Protein AF-A0A7X1TYI5-F1 (afdb_monomer_lite)

Sequence (162 aa):
MIRPAASQAPIATVYALSESQRRVAIVDSRTYGDIVTRNAERVEPLADTGVLAAQLDSNQRAQVMKLIEVYTRTFQEGLAKARLARVRDGGIEKIRFAWAGSTERGQPHYCRIQGPLFLIEYDASQDGGNHIHTVWRDFAGDFGRDLLRAHYQAAAGTSHRH

Secondary structure (DSSP, 8-state):
---HHHHSHHHHHHHHS-HHHHHHHEEESS--SS-TTTT-SS-PPPP--SEEGGGS-HHHHHHHHHHHHHHHTTS-HHHHHHHHHHHHHT-GGG-EEEEEE--STTS-EEEEEEETTEEEEEEEEEGGGTEEEEEEEETT--TTHHHHHHHHHHHHT-----

Radius of gyration: 17.64 Å; chains: 1; bounding box: 58×26×52 Å

Foldseek 3Di:
DQDPVLLCLLLVLLVVDDPVQNVQQEPAQADPLAWPCPPPPADDDDPPGAGFLLNDDPVSLVSLLVNLLSVLVVDDPVSSVVVNVQCVVLPSRQKGKHKYHDSDPLAWIKIWIDGNFKIKIWGQRPPSSPDIDIDIQGNVDGPDCPVVVVVVVVVVVPPDDD

Structure (mmCIF, N/CA/C/O backbone):
data_AF-A0A7X1TYI5-F1
#
_entry.id   AF-A0A7X1TYI5-F1
#
loop_
_atom_site.group_PDB
_atom_site.id
_atom_site.type_symbol
_atom_site.label_atom_id
_atom_site.label_alt_id
_atom_site.label_comp_id
_atom_site.label_asym_id
_atom_site.label_entity_id
_atom_site.label_seq_id
_atom_site.pdbx_PDB_ins_code
_atom_site.Cartn_x
_atom_site.Cartn_y
_atom_site.Cartn_z
_atom_site.occupancy
_atom_site.B_iso_or_equiv
_atom_site.auth_seq_id
_atom_site.auth_comp_id
_atom_site.auth_asym_id
_atom_site.auth_atom_id
_atom_site.pdbx_PDB_model_num
ATOM 1 N N . MET A 1 1 ? 17.089 9.529 6.017 1.00 38.44 1 MET A N 1
ATOM 2 C CA . MET A 1 1 ? 16.159 9.892 7.109 1.00 38.44 1 MET A CA 1
ATOM 3 C C . MET A 1 1 ? 14.772 10.090 6.507 1.00 38.44 1 MET A C 1
ATOM 5 O O . MET A 1 1 ? 14.591 11.019 5.726 1.00 38.44 1 MET A O 1
ATOM 9 N N . ILE A 1 2 ? 13.829 9.179 6.761 1.00 44.78 2 ILE A N 1
ATOM 10 C CA . ILE A 1 2 ? 12.439 9.326 6.297 1.00 44.78 2 ILE A CA 1
ATOM 11 C C . ILE A 1 2 ? 11.800 10.466 7.106 1.00 44.78 2 ILE A C 1
ATOM 13 O O . ILE A 1 2 ? 11.903 10.494 8.329 1.00 44.78 2 ILE A O 1
ATOM 17 N N . ARG A 1 3 ? 11.208 11.461 6.431 1.00 44.22 3 ARG A N 1
ATOM 18 C CA . ARG A 1 3 ? 10.611 12.639 7.089 1.00 44.22 3 ARG A CA 1
ATOM 19 C C . ARG A 1 3 ? 9.422 12.211 7.979 1.00 44.22 3 ARG A C 1
ATOM 21 O O . ARG A 1 3 ? 8.673 11.335 7.550 1.00 44.22 3 ARG A O 1
ATOM 28 N N . PRO A 1 4 ? 9.148 12.877 9.120 1.00 47.94 4 PRO A N 1
ATOM 29 C CA . PRO A 1 4 ? 8.044 12.530 10.038 1.00 47.94 4 PRO A CA 1
ATOM 30 C C . PRO A 1 4 ? 6.652 12.445 9.386 1.00 47.94 4 PRO A C 1
ATOM 32 O O . PRO A 1 4 ? 5.778 11.723 9.848 1.00 47.94 4 PRO A O 1
ATOM 35 N N . ALA A 1 5 ? 6.434 13.167 8.283 1.00 49.09 5 ALA A N 1
ATOM 36 C CA . ALA A 1 5 ? 5.177 13.121 7.538 1.00 49.09 5 ALA A CA 1
ATOM 37 C C . ALA A 1 5 ? 4.943 11.782 6.809 1.00 49.09 5 ALA A C 1
ATOM 39 O O . ALA A 1 5 ? 3.796 11.411 6.572 1.00 49.09 5 ALA A O 1
ATOM 40 N N . ALA A 1 6 ? 6.007 11.055 6.453 1.00 57.19 6 ALA A N 1
ATOM 41 C CA . ALA A 1 6 ? 5.895 9.781 5.748 1.00 57.19 6 ALA A CA 1
ATOM 42 C C . ALA A 1 6 ? 5.564 8.610 6.689 1.00 57.19 6 ALA A C 1
ATOM 44 O O . ALA A 1 6 ? 4.873 7.691 6.264 1.00 57.19 6 ALA A O 1
ATOM 45 N N . SER A 1 7 ? 5.953 8.673 7.970 1.00 63.59 7 SER A N 1
ATOM 46 C CA . SER A 1 7 ? 5.613 7.630 8.955 1.00 63.59 7 SER A CA 1
ATOM 47 C C . SER A 1 7 ? 4.145 7.660 9.402 1.00 63.59 7 SER A C 1
ATOM 49 O O . SER A 1 7 ? 3.621 6.655 9.866 1.00 63.59 7 SER A O 1
ATOM 51 N N . GLN A 1 8 ? 3.447 8.790 9.234 1.00 70.75 8 GLN A N 1
ATOM 52 C CA . GLN A 1 8 ? 2.027 8.944 9.598 1.00 70.75 8 GLN A CA 1
ATOM 53 C C . GLN A 1 8 ? 1.064 8.764 8.410 1.00 70.75 8 GLN A C 1
ATOM 55 O O . GLN A 1 8 ? -0.154 8.723 8.589 1.00 70.75 8 GLN A O 1
ATOM 60 N N . ALA A 1 9 ? 1.570 8.678 7.179 1.00 81.38 9 ALA A N 1
ATOM 61 C CA . ALA A 1 9 ? 0.723 8.551 5.995 1.00 81.38 9 ALA A CA 1
ATOM 62 C C . ALA A 1 9 ? -0.096 7.234 5.953 1.00 81.38 9 ALA A C 1
ATOM 64 O O . ALA A 1 9 ? -1.273 7.293 5.570 1.00 81.38 9 ALA A O 1
ATOM 65 N N . PRO A 1 10 ? 0.443 6.070 6.383 1.00 85.75 10 PRO A N 1
ATOM 66 C CA . PRO A 1 10 ? -0.318 4.819 6.414 1.00 85.75 10 PRO A CA 1
ATOM 67 C C . PRO A 1 10 ? -1.514 4.887 7.369 1.00 85.75 10 PRO A C 1
ATOM 69 O O . PRO A 1 10 ? -2.645 4.609 6.970 1.00 85.75 10 PRO A O 1
ATOM 72 N N . ILE A 1 11 ? -1.295 5.362 8.601 1.00 89.81 11 ILE A N 1
ATOM 73 C CA . ILE A 1 11 ? -2.350 5.431 9.620 1.00 89.81 11 ILE A CA 1
ATOM 74 C C . ILE A 1 11 ? -3.464 6.415 9.244 1.00 89.81 11 ILE A C 1
ATOM 76 O O . ILE A 1 11 ? -4.644 6.146 9.458 1.00 89.81 11 ILE A O 1
ATOM 80 N N . ALA A 1 12 ? -3.111 7.535 8.603 1.00 91.38 12 ALA A N 1
ATOM 81 C CA . ALA A 1 12 ? -4.091 8.492 8.094 1.00 91.38 12 ALA A CA 1
ATOM 82 C C . ALA A 1 12 ? -5.023 7.867 7.042 1.00 91.38 12 ALA A C 1
ATOM 84 O O . ALA A 1 12 ? -6.193 8.233 6.962 1.00 91.38 12 ALA A O 1
ATOM 85 N N . THR A 1 13 ? -4.523 6.906 6.261 1.00 93.62 13 THR A N 1
ATOM 86 C CA . THR A 1 13 ? -5.329 6.182 5.269 1.00 93.62 13 THR A CA 1
ATOM 87 C C . THR A 1 13 ? -6.339 5.266 5.951 1.00 93.62 13 THR A C 1
ATOM 89 O O . THR A 1 13 ? -7.505 5.289 5.575 1.00 93.62 13 THR A O 1
ATOM 92 N N . VAL A 1 14 ? -5.946 4.557 7.016 1.00 94.69 14 VAL A N 1
ATOM 93 C CA . VAL A 1 14 ? -6.875 3.746 7.825 1.00 94.69 14 VAL A CA 1
ATOM 94 C C . VAL A 1 14 ? -7.989 4.607 8.424 1.00 94.69 14 VAL A C 1
ATOM 96 O O . VAL A 1 14 ? -9.157 4.227 8.370 1.00 94.69 14 VAL A O 1
ATOM 99 N N . TYR A 1 15 ? -7.653 5.783 8.960 1.00 93.94 15 TYR A N 1
ATOM 100 C CA . TYR A 1 15 ? -8.641 6.683 9.560 1.00 93.94 15 TYR A CA 1
ATOM 101 C C . TYR A 1 15 ? -9.601 7.326 8.555 1.00 93.94 15 TYR A C 1
ATOM 103 O O . TYR A 1 15 ? -10.707 7.694 8.942 1.00 93.94 15 TYR A O 1
ATOM 111 N N . ALA A 1 16 ? -9.220 7.433 7.280 1.00 95.06 16 ALA A N 1
ATOM 112 C CA . ALA A 1 16 ? -10.105 7.928 6.225 1.00 95.06 16 ALA A CA 1
ATOM 113 C C . ALA A 1 16 ? -11.183 6.906 5.813 1.00 95.06 16 ALA A C 1
ATOM 115 O O . ALA A 1 16 ? -12.214 7.282 5.253 1.00 95.06 16 ALA A O 1
ATOM 116 N N . LEU A 1 17 ? -10.958 5.616 6.073 1.00 97.00 17 LEU A N 1
ATOM 117 C CA . LEU A 1 17 ? -11.905 4.555 5.741 1.00 97.00 17 LEU A CA 1
ATOM 118 C C . LEU A 1 17 ? -13.111 4.574 6.685 1.00 97.00 17 LEU A C 1
ATOM 120 O O . LEU A 1 17 ? -12.971 4.777 7.893 1.00 97.00 17 LEU A O 1
ATOM 124 N N . SER A 1 18 ? -14.291 4.272 6.146 1.00 97.62 18 SER A N 1
ATOM 125 C CA . SER A 1 18 ? -15.478 3.968 6.951 1.00 97.62 18 SER A CA 1
ATOM 126 C C . SER A 1 18 ? -15.279 2.685 7.762 1.00 97.62 18 SER A C 1
ATOM 128 O O . SER A 1 18 ? -14.384 1.884 7.495 1.00 97.62 18 SER A O 1
ATOM 130 N N . GLU A 1 19 ? -16.139 2.443 8.747 1.00 96.62 19 GLU A N 1
ATOM 131 C CA . GLU A 1 19 ? -16.048 1.246 9.585 1.00 96.62 19 GLU A CA 1
ATOM 132 C C . GLU A 1 19 ? -16.168 -0.063 8.783 1.00 96.62 19 GLU A C 1
ATOM 134 O O . GLU A 1 19 ? -15.412 -1.006 9.021 1.00 96.62 19 GLU A O 1
ATOM 139 N N . SER A 1 20 ? -17.066 -0.118 7.793 1.00 97.31 20 SER A N 1
ATOM 140 C CA . SER A 1 20 ? -17.217 -1.286 6.916 1.00 97.31 20 SER A CA 1
ATOM 141 C C . SER A 1 20 ? -15.979 -1.512 6.049 1.00 97.31 20 SER A C 1
ATOM 143 O O . SER A 1 20 ? -15.519 -2.644 5.935 1.00 97.31 20 SER A O 1
ATOM 145 N N . GLN A 1 21 ? -15.390 -0.450 5.499 1.00 98.06 21 GLN A N 1
ATOM 146 C CA . GLN A 1 21 ? -14.154 -0.545 4.721 1.00 98.06 21 GLN A CA 1
ATOM 147 C C . GLN A 1 21 ? -12.957 -0.926 5.599 1.00 98.06 21 GLN A C 1
ATOM 149 O O . GLN A 1 21 ? -12.143 -1.741 5.174 1.00 98.06 21 GLN A O 1
ATOM 154 N N . ARG A 1 22 ? -12.859 -0.412 6.836 1.00 96.88 22 ARG A N 1
ATOM 155 C CA . ARG A 1 22 ? -11.806 -0.807 7.790 1.00 96.88 22 ARG A CA 1
ATOM 156 C C . ARG A 1 22 ? -11.867 -2.292 8.124 1.00 96.88 22 ARG A C 1
ATOM 158 O O . ARG A 1 22 ? -10.820 -2.923 8.158 1.00 96.88 22 ARG A O 1
ATOM 165 N N . ARG A 1 23 ? -13.066 -2.863 8.300 1.00 96.50 23 ARG A N 1
ATOM 166 C CA . ARG A 1 23 ? -13.238 -4.314 8.511 1.00 96.50 23 ARG A CA 1
ATOM 167 C C . ARG A 1 23 ? -12.690 -5.165 7.363 1.00 96.50 23 ARG A C 1
ATOM 169 O O . ARG A 1 23 ? -12.266 -6.284 7.604 1.00 96.50 23 ARG A O 1
ATOM 176 N N . VAL A 1 24 ? -12.711 -4.648 6.134 1.00 97.38 24 VAL A N 1
ATOM 177 C CA . VAL A 1 24 ? -12.153 -5.335 4.955 1.00 97.38 24 VAL A CA 1
ATOM 178 C C . VAL A 1 24 ? -10.658 -5.043 4.792 1.00 97.38 24 VAL A C 1
ATOM 180 O O . VAL A 1 24 ? -9.898 -5.907 4.362 1.00 97.38 24 VAL A O 1
ATOM 183 N N . ALA A 1 25 ? -10.228 -3.822 5.117 1.00 97.31 25 ALA A N 1
ATOM 184 C CA . ALA A 1 25 ? -8.841 -3.391 5.001 1.00 97.31 25 ALA A CA 1
ATOM 185 C C . ALA A 1 25 ? -7.930 -4.031 6.056 1.00 97.31 25 ALA A C 1
ATOM 187 O O . ALA A 1 25 ? -6.790 -4.356 5.739 1.00 97.31 25 ALA A O 1
ATOM 188 N N . ILE A 1 26 ? -8.407 -4.204 7.291 1.00 97.31 26 ILE A N 1
ATOM 189 C CA . ILE A 1 26 ? -7.650 -4.833 8.378 1.00 97.31 26 ILE A CA 1
ATOM 190 C C . ILE A 1 26 ? -7.745 -6.348 8.208 1.00 97.31 26 ILE A C 1
ATOM 192 O O . ILE A 1 26 ? -8.786 -6.945 8.466 1.00 97.31 26 ILE A O 1
ATOM 196 N N . VAL A 1 27 ? -6.658 -6.956 7.741 1.00 97.12 27 VAL A N 1
ATOM 197 C CA . VAL A 1 27 ? -6.607 -8.382 7.384 1.00 97.12 27 VAL A CA 1
ATOM 198 C C . VAL A 1 27 ? -6.076 -9.259 8.516 1.00 97.12 27 VAL A C 1
ATOM 200 O O . VAL A 1 27 ? -6.344 -10.455 8.527 1.00 97.12 27 VAL A O 1
ATOM 203 N N . ASP A 1 28 ? -5.353 -8.671 9.471 1.00 95.81 28 ASP A N 1
ATOM 204 C CA . ASP A 1 28 ? -4.870 -9.340 10.680 1.00 95.81 28 ASP A CA 1
ATOM 205 C C . ASP A 1 28 ? -4.783 -8.322 11.832 1.00 95.81 28 ASP A C 1
ATOM 207 O O . ASP A 1 28 ? -4.491 -7.140 11.626 1.00 95.81 28 ASP A O 1
ATOM 211 N N . SER A 1 29 ? -5.046 -8.763 13.061 1.00 91.94 29 SER A N 1
ATOM 212 C CA . SER A 1 29 ? -4.882 -7.942 14.265 1.00 91.94 29 SER A CA 1
ATOM 213 C C . SER A 1 29 ? -3.425 -7.853 14.728 1.00 91.94 29 SER A C 1
ATOM 215 O O . SER A 1 29 ? -3.095 -6.987 15.539 1.00 91.94 29 SER A O 1
ATOM 217 N N . ARG A 1 30 ? -2.539 -8.712 14.207 1.00 91.88 30 ARG A N 1
ATOM 218 C CA . ARG A 1 30 ? -1.098 -8.725 14.490 1.00 91.88 30 ARG A CA 1
ATOM 219 C C . ARG A 1 30 ? -0.296 -8.402 13.236 1.00 91.88 30 ARG A C 1
ATOM 221 O O . ARG A 1 30 ? -0.705 -8.710 12.126 1.00 91.88 30 ARG A O 1
ATOM 228 N N . THR A 1 31 ? 0.866 -7.785 13.423 1.00 90.25 31 THR A N 1
ATOM 229 C CA . THR A 1 31 ? 1.827 -7.555 12.335 1.00 90.25 31 THR A CA 1
ATOM 230 C C . THR A 1 31 ? 2.618 -8.837 12.019 1.00 90.25 31 THR A C 1
ATOM 232 O O . THR A 1 31 ? 2.620 -9.790 12.801 1.00 90.25 31 THR A O 1
ATOM 235 N N . TYR A 1 32 ? 3.312 -8.847 10.877 1.00 90.12 32 TYR A N 1
ATOM 236 C CA . TYR A 1 32 ? 4.130 -9.965 10.402 1.00 90.12 32 TYR A CA 1
ATOM 237 C C . TYR A 1 32 ? 5.599 -9.934 10.873 1.00 90.12 32 TYR A C 1
ATOM 239 O O . TYR A 1 32 ? 6.367 -10.828 10.516 1.00 90.12 32 TYR A O 1
ATOM 247 N N . GLY A 1 33 ? 6.001 -8.933 11.666 1.00 88.44 33 GLY A N 1
ATOM 248 C CA . GLY A 1 33 ? 7.372 -8.767 12.182 1.00 88.44 33 GLY A CA 1
ATOM 249 C C . GLY A 1 33 ? 8.407 -8.254 11.166 1.00 88.44 33 GLY A C 1
ATOM 250 O O . GLY A 1 33 ? 9.533 -7.927 11.546 1.00 88.44 33 GLY A O 1
ATOM 251 N N . ASP A 1 34 ? 8.041 -8.215 9.884 1.00 88.62 34 ASP A N 1
ATOM 252 C CA . ASP A 1 34 ? 8.827 -7.705 8.762 1.00 88.62 34 ASP A CA 1
ATOM 253 C C . ASP A 1 34 ? 7.908 -7.536 7.531 1.00 88.62 34 ASP A C 1
ATOM 255 O O . ASP A 1 34 ? 6.750 -7.970 7.538 1.00 88.62 34 ASP A O 1
ATOM 259 N N . ILE A 1 35 ? 8.427 -6.969 6.440 1.00 90.56 35 ILE A N 1
ATOM 260 C CA . ILE A 1 35 ? 7.787 -7.059 5.125 1.00 90.56 35 ILE A CA 1
ATOM 261 C C . ILE A 1 35 ? 7.620 -8.529 4.709 1.00 90.56 35 ILE A C 1
ATOM 263 O O . ILE A 1 35 ? 8.503 -9.365 4.914 1.00 90.56 35 ILE A O 1
ATOM 267 N N . VAL A 1 36 ? 6.490 -8.859 4.084 1.00 92.69 36 VAL A N 1
ATOM 268 C CA . VAL A 1 36 ? 6.135 -10.244 3.744 1.00 92.69 36 VAL A CA 1
ATOM 269 C C . VAL A 1 36 ? 7.052 -10.785 2.650 1.00 92.69 36 VAL A C 1
ATOM 271 O O . VAL A 1 36 ? 7.412 -11.961 2.675 1.00 92.69 36 VAL A O 1
ATOM 274 N N . THR A 1 37 ? 7.486 -9.941 1.708 1.00 90.19 37 THR A N 1
ATOM 275 C CA . THR A 1 37 ? 8.331 -10.386 0.585 1.00 90.19 37 THR A CA 1
ATOM 276 C C . THR A 1 37 ? 9.813 -10.533 0.919 1.00 90.19 37 THR A C 1
ATOM 278 O O . THR A 1 37 ? 10.538 -11.174 0.156 1.00 90.19 37 THR A O 1
ATOM 281 N N . ARG A 1 38 ? 10.280 -9.976 2.046 1.00 89.06 38 ARG A N 1
ATOM 282 C CA . ARG A 1 38 ? 11.676 -10.054 2.517 1.00 89.06 38 ARG A CA 1
ATOM 283 C C . ARG A 1 38 ? 12.697 -9.851 1.379 1.00 89.06 38 ARG A C 1
ATOM 285 O O . ARG A 1 38 ? 12.667 -8.835 0.682 1.00 89.06 38 ARG A O 1
ATOM 292 N N . ASN A 1 39 ? 13.592 -10.823 1.182 1.00 82.69 39 ASN A N 1
ATOM 293 C CA . ASN A 1 39 ? 14.673 -10.834 0.196 1.00 82.69 39 ASN A CA 1
ATOM 294 C C . ASN A 1 39 ? 14.346 -11.637 -1.078 1.00 82.69 39 ASN A C 1
ATOM 296 O O . ASN A 1 39 ? 15.271 -12.020 -1.794 1.00 82.69 39 ASN A O 1
ATOM 300 N N . ALA A 1 40 ? 13.069 -11.918 -1.359 1.00 81.56 40 ALA A N 1
ATOM 301 C CA . ALA A 1 40 ? 12.681 -12.675 -2.545 1.00 81.56 40 ALA A CA 1
ATOM 302 C C . ALA A 1 40 ? 13.206 -12.018 -3.836 1.00 81.56 40 ALA A C 1
ATOM 304 O O . ALA A 1 40 ? 13.024 -10.82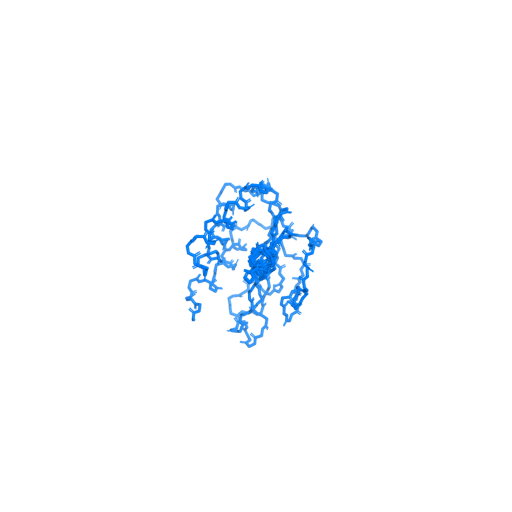1 -4.056 1.00 81.56 40 ALA A O 1
ATOM 305 N N . GLU A 1 41 ? 13.835 -12.815 -4.706 1.00 74.94 41 GLU A N 1
ATOM 306 C CA . GLU A 1 41 ? 14.406 -12.327 -5.972 1.00 74.94 41 GLU A CA 1
ATOM 307 C C . GLU A 1 41 ? 13.357 -11.882 -6.997 1.00 74.94 41 GLU A C 1
ATOM 309 O O . GLU A 1 41 ? 13.643 -11.077 -7.887 1.00 74.94 41 GLU A O 1
ATOM 314 N N . ARG A 1 42 ? 12.172 -12.487 -6.930 1.00 79.62 42 ARG A N 1
ATOM 315 C CA . ARG A 1 42 ? 11.000 -12.151 -7.728 1.00 79.62 42 ARG A CA 1
ATOM 316 C C . ARG A 1 42 ? 9.792 -12.256 -6.818 1.00 79.62 42 ARG A C 1
ATOM 318 O O . ARG A 1 42 ? 9.668 -13.210 -6.053 1.00 79.62 42 ARG A O 1
ATOM 325 N N . VAL A 1 43 ? 8.909 -11.280 -6.942 1.00 86.62 43 VAL A N 1
ATOM 326 C CA . VAL A 1 43 ? 7.646 -11.240 -6.224 1.00 86.62 43 VAL A CA 1
ATOM 327 C C . VAL A 1 43 ? 6.529 -11.302 -7.252 1.00 86.62 43 VAL A C 1
ATOM 329 O O . VAL A 1 43 ? 6.504 -10.501 -8.181 1.00 86.62 43 VAL A O 1
ATOM 332 N N . GLU A 1 44 ? 5.629 -12.259 -7.074 1.00 89.06 44 GLU A N 1
ATOM 333 C CA . GLU A 1 44 ? 4.335 -12.310 -7.754 1.00 89.06 44 GLU A CA 1
ATOM 334 C C . GLU A 1 44 ? 3.280 -11.600 -6.884 1.00 89.06 44 GLU A C 1
ATOM 336 O O . GLU A 1 44 ? 3.517 -11.413 -5.682 1.00 89.06 44 GLU A O 1
ATOM 341 N N . PRO A 1 45 ? 2.113 -11.212 -7.434 1.00 92.06 45 PRO A N 1
ATOM 342 C CA . PRO A 1 45 ? 1.030 -10.651 -6.635 1.00 92.06 45 PRO A CA 1
ATOM 343 C C . PRO A 1 45 ? 0.714 -11.517 -5.410 1.00 92.06 45 PRO A C 1
ATOM 345 O O . PRO A 1 45 ? 0.486 -12.723 -5.516 1.00 92.06 45 PRO A O 1
ATOM 348 N N . LEU A 1 46 ? 0.689 -10.893 -4.232 1.00 92.94 46 LEU A N 1
ATOM 349 C CA . LEU A 1 46 ? 0.263 -11.554 -3.003 1.00 92.94 46 LEU A CA 1
ATOM 350 C C . LEU A 1 46 ? -1.259 -11.756 -3.012 1.00 92.94 46 LEU A C 1
ATOM 352 O O . LEU A 1 46 ? -1.969 -11.170 -3.830 1.00 92.94 46 LEU A O 1
ATOM 356 N N . ALA A 1 47 ? -1.768 -12.549 -2.063 1.00 92.19 47 ALA A N 1
ATOM 357 C CA . ALA A 1 47 ? -3.199 -12.822 -1.933 1.00 92.19 47 ALA A CA 1
ATOM 358 C C . ALA A 1 47 ? -4.049 -11.538 -1.954 1.00 92.19 47 ALA A C 1
ATOM 360 O O . ALA A 1 47 ? -3.705 -10.555 -1.289 1.00 92.19 47 ALA A O 1
ATOM 361 N N . ASP A 1 48 ? -5.177 -11.590 -2.671 1.00 93.12 48 ASP A N 1
ATOM 362 C CA . ASP A 1 48 ? -6.132 -10.496 -2.893 1.00 93.12 48 ASP A CA 1
ATOM 363 C C . ASP A 1 48 ? -6.920 -10.118 -1.627 1.00 93.12 48 ASP A C 1
ATOM 365 O O . ASP A 1 48 ? -8.139 -10.257 -1.539 1.00 93.12 48 ASP A O 1
ATOM 369 N N . THR A 1 49 ? -6.210 -9.618 -0.621 1.00 94.81 49 THR A N 1
ATOM 370 C CA . THR A 1 49 ? -6.771 -9.173 0.656 1.00 94.81 49 THR A CA 1
ATOM 371 C C . THR A 1 49 ? -6.661 -7.660 0.812 1.00 94.81 49 THR A C 1
ATOM 373 O O . THR A 1 49 ? -5.784 -7.015 0.221 1.00 94.81 49 THR A O 1
ATOM 376 N N . GLY A 1 50 ? -7.569 -7.094 1.606 1.00 97.06 50 GLY A N 1
ATOM 377 C CA . GLY A 1 50 ? -7.726 -5.655 1.776 1.00 97.06 50 GLY A CA 1
ATOM 378 C C . GLY A 1 50 ? -8.851 -5.059 0.929 1.00 97.06 50 GLY A C 1
ATOM 379 O O . GLY A 1 50 ? -9.430 -5.709 0.050 1.00 97.06 50 GLY A O 1
ATOM 380 N N . VAL A 1 51 ? -9.154 -3.791 1.202 1.00 98.31 51 VAL A N 1
ATOM 381 C CA . VAL A 1 51 ? -10.219 -3.044 0.526 1.00 98.31 51 VAL A CA 1
ATOM 382 C C . VAL A 1 51 ? -9.776 -2.638 -0.875 1.00 98.31 51 VAL A C 1
ATOM 384 O O . VAL A 1 51 ? -8.649 -2.179 -1.070 1.00 98.31 51 VAL A O 1
ATOM 387 N N . LEU A 1 52 ? -10.659 -2.817 -1.856 1.00 98.31 52 LEU A N 1
ATOM 388 C CA . LEU A 1 52 ? -10.407 -2.429 -3.240 1.00 98.31 52 LEU A CA 1
ATOM 389 C C . LEU A 1 52 ? -10.697 -0.934 -3.425 1.00 98.31 52 LEU A C 1
ATOM 391 O O . LEU A 1 52 ? -11.701 -0.436 -2.923 1.00 98.31 52 LEU A O 1
ATOM 395 N N . ALA A 1 53 ? -9.874 -0.222 -4.191 1.00 98.00 53 ALA A N 1
ATOM 396 C CA . ALA A 1 53 ? -10.062 1.200 -4.477 1.00 98.00 53 ALA A CA 1
ATOM 397 C C . ALA A 1 53 ? -11.414 1.502 -5.151 1.00 98.00 53 ALA A C 1
ATOM 399 O O . ALA A 1 53 ? -12.003 2.542 -4.869 1.00 98.00 53 ALA A O 1
ATOM 400 N N . ALA A 1 54 ? -11.954 0.559 -5.932 1.00 98.00 54 ALA A N 1
ATOM 401 C CA . ALA A 1 54 ? -13.310 0.630 -6.486 1.00 98.00 54 ALA A CA 1
ATOM 402 C C . ALA A 1 54 ? -14.425 0.712 -5.427 1.00 98.00 54 ALA A C 1
ATOM 404 O O . ALA A 1 54 ? -15.530 1.159 -5.721 1.00 98.00 54 ALA A O 1
ATOM 405 N N . GLN A 1 55 ? -14.154 0.263 -4.199 1.00 97.88 55 GLN A N 1
ATOM 406 C CA . GLN A 1 55 ? -15.081 0.312 -3.064 1.00 97.88 55 GLN A CA 1
ATOM 407 C C . GLN A 1 55 ? -14.906 1.587 -2.225 1.00 97.88 55 GLN A C 1
ATOM 409 O O . GLN A 1 55 ? -15.576 1.746 -1.202 1.00 97.88 55 GLN A O 1
ATOM 414 N N . LEU A 1 56 ? -13.980 2.467 -2.614 1.00 98.12 56 LEU A N 1
ATOM 415 C CA . LEU A 1 56 ? -13.679 3.719 -1.934 1.00 98.12 56 LEU A CA 1
ATOM 416 C C . LEU A 1 56 ? -14.345 4.894 -2.647 1.00 98.12 56 LEU A C 1
ATOM 418 O O . LEU A 1 56 ? -14.400 4.958 -3.883 1.00 98.12 56 LEU A O 1
ATOM 422 N N . ASP A 1 57 ? -14.784 5.878 -1.866 1.00 97.94 57 ASP A N 1
ATOM 423 C CA . ASP A 1 57 ? -15.191 7.159 -2.433 1.00 97.94 57 ASP A CA 1
ATOM 424 C C . ASP A 1 57 ? -13.987 7.912 -3.040 1.00 97.94 57 ASP A C 1
ATOM 426 O O . ASP A 1 57 ? -12.827 7.486 -2.956 1.00 97.94 57 ASP A O 1
ATOM 430 N N . SER A 1 58 ? -14.254 9.040 -3.697 1.00 97.06 58 SER A N 1
ATOM 431 C CA . SER A 1 58 ? -13.213 9.832 -4.357 1.00 97.06 58 SER A CA 1
ATOM 432 C C . SER A 1 58 ? -12.149 10.357 -3.388 1.00 97.06 58 SER A C 1
ATOM 434 O O . SER A 1 58 ? -10.971 10.394 -3.741 1.00 97.06 58 SER A O 1
ATOM 436 N N . ASN A 1 59 ? -12.533 10.732 -2.166 1.00 96.38 59 ASN A N 1
ATOM 437 C CA . ASN A 1 59 ? -11.624 11.297 -1.168 1.00 96.38 59 ASN A CA 1
ATOM 438 C C . ASN A 1 59 ? -10.720 10.211 -0.574 1.00 96.38 59 ASN A C 1
ATOM 440 O O . ASN A 1 59 ? -9.511 10.398 -0.442 1.00 96.38 59 ASN A O 1
ATOM 444 N N . GLN A 1 60 ? -11.288 9.049 -0.271 1.00 97.75 60 GLN A N 1
ATOM 445 C CA . GLN A 1 60 ? -10.572 7.880 0.232 1.00 97.75 60 GLN A CA 1
ATOM 446 C C . GLN A 1 60 ? -9.594 7.327 -0.808 1.00 97.75 60 GLN A C 1
ATOM 448 O O . GLN A 1 60 ? -8.439 7.033 -0.496 1.00 97.75 60 GLN A O 1
ATOM 453 N N . ARG A 1 61 ? -10.018 7.247 -2.071 1.00 97.62 61 ARG A N 1
ATOM 454 C CA . ARG A 1 61 ? -9.151 6.840 -3.183 1.00 97.62 61 ARG A CA 1
ATOM 455 C C . ARG A 1 61 ? -8.022 7.839 -3.417 1.00 97.62 61 ARG A C 1
ATOM 457 O O . ARG A 1 61 ? -6.878 7.426 -3.604 1.00 97.62 61 ARG A O 1
ATOM 464 N N . ALA A 1 62 ? -8.299 9.140 -3.320 1.00 96.06 62 ALA A N 1
ATOM 465 C CA . ALA A 1 62 ? -7.259 10.166 -3.351 1.00 96.06 62 ALA A CA 1
ATOM 466 C C . ALA A 1 62 ? -6.266 10.017 -2.184 1.00 96.06 62 ALA A C 1
ATOM 468 O O . ALA A 1 62 ? -5.067 10.206 -2.378 1.00 96.06 62 ALA A O 1
ATOM 469 N N . GLN A 1 63 ? -6.728 9.616 -0.996 1.00 96.62 63 GLN A N 1
ATOM 470 C CA . GLN A 1 63 ? -5.858 9.352 0.150 1.00 96.62 63 GLN A CA 1
ATOM 471 C C . GLN A 1 63 ? -4.937 8.140 -0.081 1.00 96.62 63 GLN A C 1
ATOM 473 O O . GLN A 1 63 ? -3.742 8.231 0.209 1.00 96.62 63 GLN A O 1
ATOM 478 N N . VAL A 1 64 ? -5.439 7.047 -0.671 1.00 97.06 64 VAL A N 1
ATOM 479 C CA . VAL A 1 64 ? -4.602 5.900 -1.085 1.00 97.06 64 VAL A CA 1
ATOM 480 C C . VAL A 1 64 ? -3.560 6.333 -2.120 1.00 97.06 64 VAL A C 1
ATOM 482 O O . VAL A 1 64 ? -2.379 6.016 -1.982 1.00 97.06 64 VAL A O 1
ATOM 485 N N . MET A 1 65 ? -3.957 7.120 -3.123 1.00 97.19 65 MET A N 1
ATOM 486 C CA . MET A 1 65 ? -3.023 7.639 -4.128 1.00 97.19 65 MET A CA 1
ATOM 487 C C . MET A 1 65 ? -1.968 8.567 -3.520 1.00 97.19 65 MET A C 1
ATOM 489 O O . MET A 1 65 ? -0.789 8.458 -3.850 1.00 97.19 65 MET A O 1
ATOM 493 N N . LYS A 1 66 ? -2.352 9.426 -2.573 1.00 95.50 66 LYS A N 1
ATOM 494 C CA . LYS A 1 66 ? -1.421 10.279 -1.829 1.00 95.50 66 LYS A CA 1
ATOM 495 C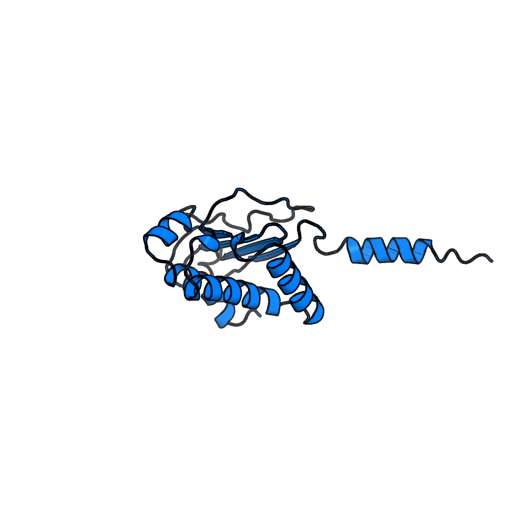 C . LYS A 1 66 ? -0.408 9.453 -1.039 1.00 95.50 66 LYS A C 1
ATOM 497 O O . LYS A 1 66 ? 0.762 9.827 -0.977 1.00 95.50 66 LYS A O 1
ATOM 502 N N . LEU A 1 67 ? -0.831 8.335 -0.452 1.00 95.38 67 LEU A N 1
ATOM 503 C CA . LEU A 1 67 ? 0.071 7.415 0.233 1.00 95.38 67 LEU A CA 1
ATOM 504 C C . LEU A 1 67 ? 1.078 6.782 -0.746 1.00 95.38 67 LEU A C 1
ATOM 506 O O . LEU A 1 67 ? 2.277 6.793 -0.474 1.00 95.38 67 LEU A O 1
ATOM 510 N N . ILE A 1 68 ? 0.628 6.328 -1.920 1.00 95.94 68 ILE A N 1
ATOM 511 C CA . ILE A 1 68 ? 1.520 5.851 -2.996 1.00 95.94 68 ILE A CA 1
ATOM 512 C C . ILE A 1 68 ? 2.518 6.947 -3.398 1.00 95.94 68 ILE A C 1
ATOM 514 O O . ILE A 1 68 ? 3.718 6.692 -3.504 1.00 95.94 68 ILE A O 1
ATOM 518 N N . GLU A 1 69 ? 2.059 8.188 -3.572 1.00 94.12 69 GLU A N 1
ATOM 519 C CA . GLU A 1 69 ? 2.931 9.318 -3.898 1.00 94.12 69 GLU A CA 1
ATOM 520 C C . GLU A 1 69 ? 4.004 9.555 -2.830 1.00 94.12 69 GLU A C 1
ATOM 522 O O . GLU A 1 69 ? 5.167 9.769 -3.173 1.00 94.12 69 GLU A O 1
ATOM 527 N N . VAL A 1 70 ? 3.647 9.473 -1.544 1.00 92.06 70 VAL A N 1
ATOM 528 C CA . VAL A 1 70 ? 4.607 9.581 -0.434 1.00 92.06 70 VAL A CA 1
ATOM 529 C C . VAL A 1 70 ? 5.723 8.545 -0.571 1.00 92.06 70 VAL A C 1
ATOM 531 O O . VAL A 1 70 ? 6.892 8.912 -0.439 1.00 92.06 70 VAL A O 1
ATOM 534 N N . TYR A 1 71 ? 5.396 7.295 -0.912 1.00 90.81 71 TYR A N 1
ATOM 535 C CA . TYR A 1 71 ? 6.407 6.264 -1.160 1.00 90.81 71 TYR A CA 1
ATOM 536 C C . TYR A 1 71 ? 7.251 6.567 -2.395 1.00 90.81 71 TYR A C 1
ATOM 538 O O . TYR A 1 71 ? 8.480 6.507 -2.342 1.00 90.81 71 TYR A O 1
ATOM 546 N N . THR A 1 72 ? 6.616 6.944 -3.507 1.00 90.44 72 THR A N 1
ATOM 547 C CA . THR A 1 72 ? 7.345 7.198 -4.759 1.00 90.44 72 THR A CA 1
ATOM 548 C C . THR A 1 72 ? 8.305 8.388 -4.669 1.00 90.44 72 THR A C 1
ATOM 550 O O . THR A 1 72 ? 9.355 8.367 -5.304 1.00 90.44 72 THR A O 1
ATOM 553 N N . ARG A 1 73 ? 8.014 9.387 -3.824 1.00 88.69 73 ARG A N 1
ATOM 554 C CA . ARG A 1 73 ? 8.885 10.555 -3.585 1.00 88.69 73 ARG A CA 1
ATOM 555 C C . ARG A 1 73 ? 10.217 10.220 -2.912 1.00 88.69 73 ARG A C 1
ATOM 557 O O . ARG A 1 73 ? 11.083 11.085 -2.843 1.00 88.69 73 ARG A O 1
ATOM 564 N N . THR A 1 74 ? 10.389 8.998 -2.409 1.00 87.50 74 THR A N 1
ATOM 565 C CA . THR A 1 74 ? 11.684 8.535 -1.885 1.00 87.50 74 THR A CA 1
ATOM 566 C C . THR A 1 74 ? 12.671 8.157 -2.996 1.00 87.50 74 THR A C 1
ATOM 568 O O . THR A 1 74 ? 13.868 8.048 -2.740 1.00 87.50 74 THR A O 1
ATOM 571 N N . PHE A 1 75 ? 12.192 7.997 -4.234 1.00 86.88 75 PHE A N 1
ATOM 572 C CA . PHE A 1 75 ? 13.008 7.669 -5.399 1.00 86.88 75 PHE A CA 1
ATOM 573 C C . PHE A 1 75 ? 13.415 8.916 -6.188 1.00 86.88 75 PHE A C 1
ATOM 575 O O . PHE A 1 75 ? 12.803 9.977 -6.077 1.00 86.88 75 PHE A O 1
ATOM 582 N N . GLN A 1 76 ? 14.441 8.767 -7.032 1.00 89.06 76 GLN A N 1
ATOM 583 C CA . GLN A 1 76 ? 14.817 9.788 -8.012 1.00 89.06 76 GLN A CA 1
ATOM 584 C C . GLN A 1 76 ? 13.627 10.128 -8.918 1.00 89.06 76 GLN A C 1
ATOM 586 O O . GLN A 1 76 ? 12.844 9.247 -9.276 1.00 89.06 76 GLN A O 1
ATOM 591 N N . GLU A 1 77 ? 13.508 11.393 -9.318 1.00 88.69 77 GLU A N 1
ATOM 592 C CA . GLU A 1 77 ? 12.311 11.935 -9.973 1.00 88.69 77 GLU A CA 1
ATOM 593 C C . GLU A 1 77 ? 11.854 11.121 -11.195 1.00 88.69 77 GLU A C 1
ATOM 595 O O . GLU A 1 77 ? 10.671 10.803 -11.318 1.00 88.69 77 GLU A O 1
ATOM 600 N N . GLY A 1 78 ? 12.783 10.739 -12.080 1.00 88.75 78 GLY A N 1
ATOM 601 C CA . GLY A 1 78 ? 12.460 9.949 -13.273 1.00 88.75 78 GLY A CA 1
ATOM 602 C C . GLY A 1 78 ? 11.841 8.590 -12.935 1.00 88.75 78 GLY A C 1
ATOM 603 O O . GLY A 1 78 ? 10.837 8.190 -13.523 1.00 88.75 78 GLY A O 1
ATOM 604 N N . LEU A 1 79 ? 12.379 7.915 -11.920 1.00 88.69 79 LEU A N 1
ATOM 605 C CA . LEU A 1 79 ? 11.858 6.638 -11.444 1.00 88.69 79 LEU A CA 1
ATOM 606 C C . LEU A 1 79 ? 10.531 6.799 -10.692 1.00 88.69 79 LEU A C 1
ATOM 608 O O . LEU A 1 79 ? 9.636 5.970 -10.846 1.00 88.69 79 LEU A O 1
ATOM 612 N N . ALA A 1 80 ? 10.382 7.863 -9.901 1.00 90.75 80 ALA A N 1
ATOM 613 C CA . ALA A 1 80 ? 9.123 8.182 -9.236 1.00 90.75 80 ALA A CA 1
ATOM 614 C C . ALA A 1 80 ? 7.997 8.375 -10.266 1.00 90.75 80 ALA A C 1
ATOM 616 O O . ALA A 1 80 ? 6.929 7.775 -10.134 1.00 90.75 80 ALA A O 1
ATOM 617 N N . LYS A 1 81 ? 8.262 9.134 -11.341 1.00 91.81 81 LYS A N 1
ATOM 618 C CA . LYS A 1 81 ? 7.330 9.318 -12.465 1.00 91.81 81 LYS A CA 1
ATOM 619 C C . LYS A 1 81 ? 6.995 7.994 -13.151 1.00 91.81 81 LYS A C 1
ATOM 621 O O . LYS A 1 81 ? 5.816 7.711 -13.347 1.00 91.81 81 LYS A O 1
ATOM 626 N N . ALA A 1 82 ? 8.000 7.172 -13.460 1.00 91.56 82 ALA A N 1
ATOM 627 C CA . ALA A 1 82 ? 7.790 5.865 -14.083 1.00 91.56 82 ALA A CA 1
ATOM 628 C C . ALA A 1 82 ? 6.905 4.953 -13.216 1.00 91.56 82 ALA A C 1
ATOM 630 O O . ALA A 1 82 ? 5.957 4.352 -13.709 1.00 91.56 82 ALA A O 1
ATOM 631 N N . ARG A 1 83 ? 7.139 4.906 -11.902 1.00 93.25 83 ARG A N 1
ATOM 632 C CA . ARG A 1 83 ? 6.331 4.107 -10.968 1.00 93.25 83 ARG A CA 1
ATOM 633 C C . ARG A 1 83 ? 4.900 4.607 -10.822 1.00 93.25 83 ARG A C 1
ATOM 635 O O . ARG A 1 83 ? 3.976 3.800 -10.791 1.00 93.25 83 ARG A O 1
ATOM 642 N N . LEU A 1 84 ? 4.696 5.922 -10.779 1.00 95.12 84 LEU A N 1
ATOM 643 C CA . LEU A 1 84 ? 3.349 6.496 -10.784 1.00 95.12 84 LEU A CA 1
ATOM 644 C C . LEU A 1 84 ? 2.609 6.215 -12.099 1.00 95.12 84 LEU A C 1
ATOM 646 O O . LEU A 1 84 ? 1.401 5.994 -12.067 1.00 95.12 84 LEU A O 1
ATOM 650 N N . ALA A 1 85 ? 3.309 6.181 -13.238 1.00 94.12 85 ALA A N 1
ATOM 651 C CA . ALA A 1 85 ? 2.725 5.737 -14.502 1.00 94.12 85 ALA A CA 1
ATOM 652 C C . ALA A 1 85 ? 2.291 4.265 -14.420 1.00 94.12 85 ALA A C 1
ATOM 654 O O . ALA A 1 85 ? 1.127 3.974 -14.667 1.00 94.12 85 ALA A O 1
ATOM 655 N N . ARG A 1 86 ? 3.153 3.369 -13.912 1.00 93.31 86 ARG A N 1
ATOM 656 C CA . ARG A 1 86 ? 2.819 1.944 -13.693 1.00 93.31 86 ARG A CA 1
ATOM 657 C C . ARG A 1 86 ? 1.571 1.754 -12.826 1.00 93.31 86 ARG A C 1
ATOM 659 O O . ARG A 1 86 ? 0.737 0.904 -13.126 1.00 93.31 86 ARG A O 1
ATOM 666 N N . VAL A 1 87 ? 1.410 2.558 -11.772 1.00 96.12 87 VAL A N 1
ATOM 667 C CA . VAL A 1 87 ? 0.201 2.539 -10.926 1.00 96.12 87 VAL A CA 1
ATOM 668 C C . VAL A 1 87 ? -1.050 2.879 -11.735 1.00 96.12 87 VAL A C 1
ATOM 670 O O . VAL A 1 87 ? -2.075 2.214 -11.593 1.00 96.12 87 VAL A O 1
ATOM 673 N N . ARG A 1 88 ? -0.972 3.906 -12.587 1.00 96.19 88 ARG A N 1
ATOM 674 C CA . ARG A 1 88 ? -2.093 4.354 -13.426 1.00 96.19 88 ARG A CA 1
ATOM 675 C C . ARG A 1 88 ? -2.421 3.337 -14.516 1.00 96.19 88 ARG A C 1
ATOM 677 O O . ARG A 1 88 ? -3.593 3.014 -14.680 1.00 96.19 88 ARG A O 1
ATOM 684 N N . ASP A 1 89 ? -1.407 2.787 -15.179 1.00 95.12 89 ASP A N 1
ATOM 685 C CA . ASP A 1 89 ? -1.551 1.785 -16.242 1.00 95.12 89 ASP A CA 1
ATOM 686 C C . ASP A 1 89 ? -2.205 0.494 -15.729 1.00 95.12 89 ASP A C 1
ATOM 688 O O . ASP A 1 89 ? -3.010 -0.128 -16.420 1.00 95.12 89 ASP A O 1
ATOM 692 N N . GLY A 1 90 ? -1.912 0.112 -14.480 1.00 94.62 90 GLY A N 1
ATOM 693 C CA . GLY A 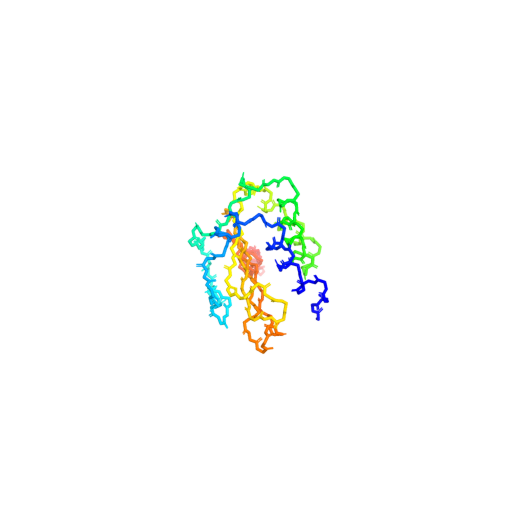1 90 ? -2.561 -1.017 -13.810 1.00 94.62 90 GLY A CA 1
ATOM 694 C C . GLY A 1 90 ? -4.038 -0.779 -13.464 1.00 94.62 90 GLY A C 1
ATOM 695 O O . GLY A 1 90 ? -4.755 -1.734 -13.171 1.00 94.62 90 GLY A O 1
ATOM 696 N N . GLY A 1 91 ? -4.509 0.469 -13.522 1.00 97.38 91 GLY A N 1
ATOM 697 C CA . GLY A 1 91 ? -5.865 0.876 -13.168 1.00 97.38 91 GLY A CA 1
ATOM 698 C C . GLY A 1 91 ? -6.032 1.116 -11.667 1.00 97.38 91 GLY A C 1
ATOM 699 O O . GLY A 1 91 ? -5.985 0.184 -10.865 1.00 97.38 91 GLY A O 1
ATOM 700 N N . ILE A 1 92 ? -6.311 2.370 -11.295 1.00 97.25 92 ILE A N 1
ATOM 701 C CA . ILE A 1 92 ? -6.440 2.802 -9.891 1.00 97.25 92 ILE A CA 1
ATOM 702 C C . ILE A 1 92 ? -7.504 1.994 -9.145 1.00 97.25 92 ILE A C 1
ATOM 704 O O . ILE A 1 92 ? -7.270 1.574 -8.018 1.00 97.25 92 ILE A O 1
ATOM 708 N N . GLU A 1 93 ? -8.635 1.701 -9.788 1.00 97.56 93 GLU A N 1
ATOM 709 C CA . GLU A 1 93 ? -9.739 0.940 -9.188 1.00 97.56 93 GLU A CA 1
ATOM 710 C C . GLU A 1 93 ? -9.360 -0.487 -8.781 1.00 97.56 93 GLU A C 1
ATOM 712 O O . GLU A 1 93 ? -10.033 -1.086 -7.947 1.00 97.56 93 GLU A O 1
ATOM 717 N N . LYS A 1 94 ? -8.283 -1.037 -9.355 1.00 98.00 94 LYS A N 1
ATOM 718 C CA . LYS A 1 94 ? -7.794 -2.391 -9.070 1.00 98.00 94 LYS A CA 1
ATOM 719 C C . LYS A 1 94 ? -6.792 -2.434 -7.915 1.00 98.00 94 LYS A C 1
ATOM 721 O O . LYS A 1 94 ? -6.303 -3.507 -7.576 1.00 98.00 94 LYS A O 1
ATOM 726 N N . ILE A 1 95 ? -6.467 -1.286 -7.324 1.00 98.50 95 ILE A N 1
ATOM 727 C CA . ILE A 1 95 ? -5.533 -1.202 -6.203 1.00 98.50 95 ILE A CA 1
ATOM 728 C C . ILE A 1 95 ? -6.227 -1.676 -4.929 1.00 98.50 95 ILE A C 1
ATOM 730 O O . ILE A 1 95 ? -7.338 -1.249 -4.623 1.00 98.50 95 ILE A O 1
ATOM 734 N N . ARG A 1 96 ? -5.552 -2.523 -4.158 1.00 98.50 96 ARG A N 1
ATOM 735 C CA . ARG A 1 96 ? -5.964 -2.941 -2.821 1.00 98.50 96 ARG A CA 1
ATOM 736 C C . ARG A 1 96 ? -5.111 -2.275 -1.758 1.00 98.50 96 ARG A C 1
ATOM 738 O O . ARG A 1 96 ? -3.891 -2.202 -1.898 1.00 98.50 96 ARG A O 1
ATOM 745 N N . PHE A 1 97 ? -5.763 -1.855 -0.682 1.00 98.38 97 PHE A N 1
ATOM 746 C CA . PHE A 1 97 ? -5.123 -1.403 0.547 1.00 98.38 97 PHE A CA 1
ATOM 747 C C . PHE A 1 97 ? -5.413 -2.406 1.667 1.00 98.38 97 PHE A C 1
ATOM 749 O O . PHE A 1 97 ? -6.578 -2.676 1.972 1.00 98.38 97 PHE A O 1
ATOM 756 N N . ALA A 1 98 ? -4.361 -2.951 2.275 1.00 98.00 98 ALA A N 1
ATOM 757 C CA . ALA A 1 98 ? -4.455 -3.870 3.404 1.00 98.00 98 ALA A CA 1
ATOM 758 C C . ALA A 1 98 ? -3.621 -3.379 4.593 1.00 98.00 98 ALA A C 1
ATOM 760 O O . ALA A 1 98 ? -2.567 -2.764 4.423 1.00 98.00 98 ALA A O 1
ATOM 761 N N . TRP A 1 99 ? -4.095 -3.691 5.793 1.00 97.62 99 TRP A N 1
ATOM 762 C CA . TRP A 1 99 ? -3.512 -3.309 7.071 1.00 97.62 99 TRP A CA 1
ATOM 763 C C . TRP A 1 99 ? -3.413 -4.515 7.999 1.00 97.62 99 TRP A C 1
ATOM 765 O O . TRP A 1 99 ? -4.324 -5.342 8.034 1.00 97.62 99 TRP A O 1
ATOM 775 N N . ALA A 1 100 ? -2.343 -4.588 8.781 1.00 96.69 100 ALA A N 1
ATOM 776 C CA . ALA A 1 100 ? -2.200 -5.560 9.852 1.00 96.69 100 ALA A CA 1
ATOM 777 C C . ALA A 1 100 ? -1.579 -4.911 11.097 1.00 96.69 100 ALA A C 1
ATOM 779 O O . ALA A 1 100 ? -0.694 -4.063 10.984 1.00 96.69 100 ALA A O 1
ATOM 780 N N . GLY A 1 101 ? -2.026 -5.309 12.287 1.00 94.38 101 GLY A N 1
ATOM 781 C CA . GLY A 1 101 ? -1.555 -4.733 13.550 1.00 94.38 101 GLY A CA 1
ATOM 782 C C . GLY A 1 101 ? -2.397 -3.561 14.063 1.00 94.38 101 GLY A C 1
ATOM 783 O O . GLY A 1 101 ? -3.524 -3.327 13.621 1.00 94.38 101 GLY A O 1
ATOM 784 N N . SER A 1 102 ? -1.847 -2.828 15.032 1.00 92.56 102 SER A N 1
ATOM 785 C CA . SER A 1 102 ? -2.579 -1.786 15.758 1.00 92.56 102 SER A CA 1
ATOM 786 C C . SER A 1 102 ? -2.920 -0.598 14.863 1.00 92.56 102 SER A C 1
ATOM 788 O O . SER A 1 102 ? -2.135 -0.215 14.003 1.00 92.56 102 SER A O 1
ATOM 790 N N . THR A 1 103 ? -4.080 0.021 15.085 1.00 91.94 103 THR A N 1
ATOM 791 C CA . THR A 1 103 ? -4.447 1.300 14.460 1.00 91.94 103 THR A CA 1
ATOM 792 C C . THR A 1 103 ? -4.125 2.501 15.352 1.00 91.94 103 THR A C 1
ATOM 794 O O . THR A 1 103 ? -4.533 3.617 15.049 1.00 91.94 103 THR A O 1
ATOM 797 N N . GLU A 1 104 ? -3.423 2.306 16.465 1.00 87.88 104 GLU A N 1
ATOM 798 C CA . GLU A 1 104 ? -2.973 3.396 17.329 1.00 87.88 104 GLU A CA 1
ATOM 799 C C . GLU A 1 104 ? -1.642 3.981 16.836 1.00 87.88 104 GLU A C 1
ATOM 801 O O . GLU A 1 104 ? -0.814 3.302 16.226 1.00 87.88 104 GLU A O 1
ATOM 806 N N . ARG A 1 105 ? -1.413 5.276 17.084 1.00 82.38 105 ARG A N 1
ATOM 807 C CA . ARG A 1 105 ? -0.155 5.921 16.675 1.00 82.38 105 ARG A CA 1
ATOM 808 C C . ARG A 1 105 ? 1.011 5.382 17.496 1.00 82.38 105 ARG A C 1
ATOM 810 O O . ARG A 1 105 ? 0.901 5.264 18.710 1.00 82.38 105 ARG A O 1
ATOM 817 N N . GLY A 1 106 ? 2.146 5.159 16.833 1.00 79.62 106 GLY A N 1
ATOM 818 C CA . GLY A 1 106 ? 3.362 4.682 17.500 1.00 79.62 106 GLY A CA 1
ATOM 819 C C . GLY A 1 106 ? 3.233 3.255 18.031 1.00 79.62 106 GLY A C 1
ATOM 820 O O . GLY A 1 106 ? 3.948 2.894 18.953 1.00 79.62 106 GLY A O 1
ATOM 821 N N . GLN A 1 107 ? 2.295 2.473 17.492 1.00 88.62 107 GLN A N 1
ATOM 822 C CA . GLN A 1 107 ? 2.173 1.051 17.781 1.00 88.62 107 GLN A CA 1
ATOM 823 C C . GLN A 1 107 ? 2.578 0.216 16.563 1.00 88.62 107 GLN A C 1
ATOM 825 O O . GLN A 1 107 ? 2.465 0.703 15.433 1.00 88.62 107 GLN A O 1
ATOM 830 N N . PRO A 1 108 ? 3.024 -1.037 16.769 1.00 90.94 108 PRO A N 1
ATOM 831 C CA . PRO A 1 108 ? 3.403 -1.941 15.693 1.00 90.94 108 PRO A CA 1
ATOM 832 C C . PRO A 1 108 ? 2.312 -2.122 14.634 1.00 90.94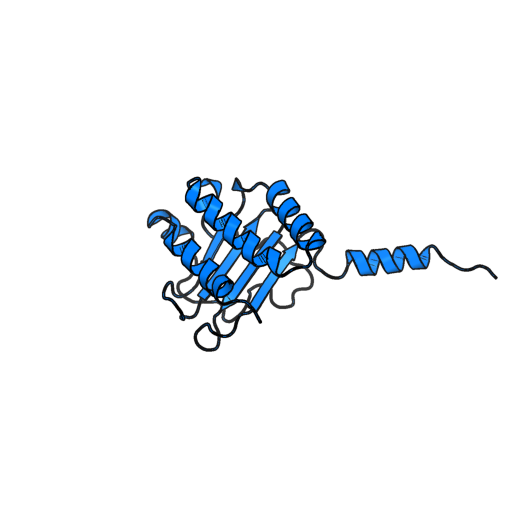 108 PRO A C 1
ATOM 834 O O . PRO A 1 108 ? 1.173 -2.482 14.954 1.00 90.94 108 PRO A O 1
ATOM 837 N N . HIS A 1 109 ? 2.670 -1.908 13.368 1.00 93.25 109 HIS A N 1
ATOM 838 C CA . HIS A 1 109 ? 1.747 -2.065 12.246 1.00 93.25 109 HIS A CA 1
ATOM 839 C C . HIS A 1 109 ? 2.441 -2.398 10.927 1.00 93.25 109 HIS A C 1
ATOM 841 O O . HIS A 1 109 ? 3.632 -2.161 10.741 1.00 93.25 109 HIS A O 1
ATOM 847 N N . TYR A 1 110 ? 1.649 -2.916 9.997 1.00 95.00 110 TYR A N 1
ATOM 848 C CA . TYR A 1 110 ? 2.024 -3.228 8.630 1.00 95.00 110 TYR A CA 1
ATOM 849 C C . TYR A 1 110 ? 0.949 -2.713 7.666 1.00 95.00 110 TYR A C 1
ATOM 851 O O . TYR A 1 110 ? -0.251 -2.820 7.924 1.00 95.00 110 TYR A O 1
ATOM 859 N N . CYS A 1 111 ? 1.384 -2.179 6.531 1.00 95.12 111 CYS A N 1
ATOM 860 C CA . CYS A 1 111 ? 0.535 -1.701 5.452 1.00 95.12 111 CYS A CA 1
ATOM 861 C C . CYS A 1 111 ? 1.011 -2.277 4.118 1.00 95.12 111 CYS A 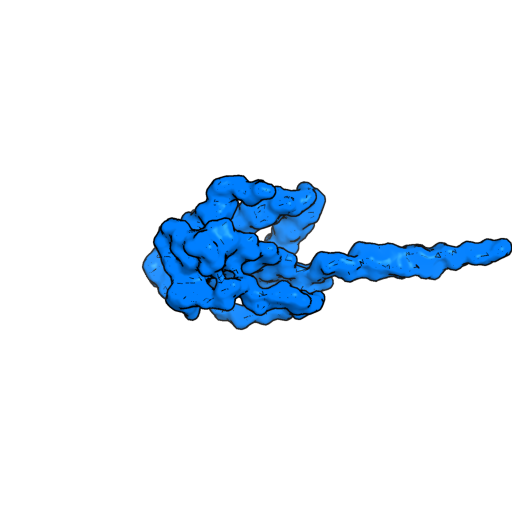C 1
ATOM 863 O O . CYS A 1 111 ? 2.203 -2.256 3.803 1.00 95.12 111 CYS A O 1
ATOM 865 N N . ARG A 1 112 ? 0.054 -2.705 3.293 1.00 96.94 112 ARG A N 1
ATOM 866 C CA . ARG A 1 112 ? 0.291 -3.183 1.934 1.00 96.94 112 ARG A CA 1
ATOM 867 C C . ARG A 1 112 ? -0.588 -2.455 0.934 1.00 96.94 112 ARG A C 1
ATOM 869 O O . ARG A 1 112 ? -1.800 -2.361 1.122 1.00 96.94 112 ARG A O 1
ATOM 876 N N . ILE A 1 113 ? 0.018 -2.017 -0.163 1.00 97.88 113 ILE A N 1
ATOM 877 C CA . ILE A 1 113 ? -0.686 -1.447 -1.312 1.00 97.88 113 ILE A CA 1
ATOM 878 C C . ILE A 1 113 ? -0.313 -2.264 -2.535 1.00 97.88 113 ILE A C 1
ATOM 880 O O . ILE A 1 113 ? 0.853 -2.295 -2.916 1.00 97.88 113 ILE A O 1
ATOM 884 N N . GLN A 1 114 ? -1.284 -2.932 -3.144 1.00 98.00 114 GLN A N 1
ATOM 885 C CA . GLN A 1 114 ? -1.037 -3.804 -4.288 1.00 98.00 114 GLN A CA 1
ATOM 886 C C . GLN A 1 114 ? -1.953 -3.421 -5.440 1.00 98.00 114 GLN A C 1
ATOM 888 O O . GLN A 1 114 ? -3.169 -3.394 -5.278 1.00 98.00 114 GLN A O 1
ATOM 893 N N . GLY A 1 115 ? -1.372 -3.136 -6.599 1.00 97.31 115 GLY A N 1
ATOM 894 C CA . GLY A 1 115 ? -2.097 -3.075 -7.865 1.00 97.31 115 GLY A CA 1
ATOM 895 C C . GLY A 1 115 ? -1.721 -4.260 -8.755 1.00 97.31 115 GLY A C 1
ATOM 896 O O . GLY A 1 115 ? -0.876 -5.068 -8.379 1.00 97.31 115 GLY A O 1
ATOM 897 N N . PRO A 1 116 ? -2.276 -4.355 -9.972 1.00 95.94 116 PRO A N 1
ATOM 898 C CA . PRO A 1 116 ? -1.966 -5.467 -10.875 1.00 95.94 116 PRO A CA 1
ATOM 899 C C . PRO A 1 116 ? -0.502 -5.545 -11.327 1.00 95.94 116 PRO A C 1
ATOM 901 O O . PRO A 1 116 ? -0.066 -6.594 -11.783 1.00 95.94 116 PRO A O 1
ATOM 904 N N . LEU A 1 117 ? 0.241 -4.436 -11.245 1.00 94.94 117 LEU A N 1
ATOM 905 C CA . LEU A 1 117 ? 1.606 -4.319 -11.774 1.00 94.94 117 LEU A CA 1
ATOM 906 C C . LEU A 1 117 ? 2.668 -4.077 -10.693 1.00 94.94 117 LEU A C 1
ATOM 908 O O . LEU A 1 117 ? 3.860 -4.074 -10.998 1.00 94.94 117 LEU A O 1
ATOM 912 N N . PHE A 1 118 ? 2.256 -3.819 -9.451 1.00 95.44 118 PHE A N 1
ATOM 913 C CA . PHE A 1 118 ? 3.170 -3.392 -8.399 1.00 95.44 118 PHE A CA 1
ATOM 914 C C . PHE A 1 118 ? 2.679 -3.787 -7.008 1.00 95.44 118 PHE A C 1
ATOM 916 O O . PHE A 1 118 ? 1.483 -3.968 -6.770 1.00 95.44 118 PHE A O 1
ATOM 923 N N . LEU A 1 119 ? 3.622 -3.801 -6.074 1.00 96.50 119 LEU A N 1
ATOM 924 C CA . LEU A 1 119 ? 3.383 -3.974 -4.650 1.00 96.50 119 LEU A CA 1
ATOM 925 C C . LEU A 1 119 ? 4.224 -2.970 -3.859 1.00 96.50 119 LEU A C 1
ATOM 927 O O . LEU A 1 119 ? 5.398 -2.750 -4.150 1.00 96.50 119 LEU A O 1
ATOM 931 N N . ILE A 1 120 ? 3.621 -2.390 -2.830 1.00 96.00 120 ILE A N 1
ATOM 932 C CA . ILE A 1 120 ? 4.291 -1.610 -1.798 1.00 96.00 120 ILE A CA 1
ATOM 933 C C . ILE A 1 120 ? 4.032 -2.295 -0.470 1.00 96.00 120 ILE A C 1
ATOM 935 O O . ILE A 1 120 ? 2.876 -2.557 -0.126 1.00 96.00 120 ILE A O 1
ATOM 939 N N . GLU A 1 121 ? 5.093 -2.522 0.291 1.00 95.19 121 GLU A N 1
ATOM 940 C CA . GLU A 1 121 ? 4.985 -2.922 1.687 1.00 95.19 121 GLU A CA 1
ATOM 941 C C . GLU A 1 121 ? 5.635 -1.874 2.582 1.00 95.19 121 GLU A C 1
ATOM 943 O O . GLU A 1 121 ? 6.641 -1.244 2.230 1.00 95.19 121 GLU A O 1
ATOM 948 N N . TYR A 1 122 ? 5.038 -1.697 3.748 1.00 93.69 122 TYR A N 1
ATOM 949 C CA . TYR A 1 122 ? 5.543 -0.873 4.825 1.00 93.69 122 TYR A CA 1
ATOM 950 C C . TYR A 1 122 ? 5.316 -1.631 6.120 1.00 93.69 122 TYR A C 1
ATOM 952 O O . TYR A 1 122 ? 4.173 -1.852 6.515 1.00 93.69 122 TYR A O 1
ATOM 960 N N . ASP A 1 123 ? 6.401 -2.028 6.760 1.00 91.19 123 ASP A N 1
ATOM 961 C CA . ASP A 1 123 ? 6.394 -2.632 8.077 1.00 91.19 123 ASP A CA 1
ATOM 962 C C . ASP A 1 123 ? 7.013 -1.657 9.077 1.00 91.19 123 ASP A C 1
ATOM 964 O O . ASP A 1 123 ? 8.088 -1.104 8.847 1.00 91.19 123 ASP A O 1
ATOM 968 N N . ALA A 1 124 ? 6.305 -1.439 10.175 1.00 90.31 124 ALA A N 1
ATOM 969 C CA . ALA A 1 124 ? 6.768 -0.726 11.350 1.00 90.31 124 ALA A CA 1
ATOM 970 C C . ALA A 1 124 ? 6.436 -1.588 12.569 1.00 90.31 124 ALA A C 1
ATOM 972 O O . ALA A 1 124 ? 5.680 -1.181 13.447 1.00 90.31 124 ALA A O 1
ATOM 973 N N . SER A 1 125 ? 6.903 -2.836 12.576 1.00 84.88 125 SER A N 1
ATOM 974 C CA . SER A 1 125 ? 6.595 -3.795 13.641 1.00 84.88 125 SER A CA 1
ATOM 975 C C . SER A 1 125 ? 7.603 -3.795 14.787 1.00 84.88 125 SER A C 1
ATOM 977 O O . SER A 1 125 ? 7.274 -4.182 15.909 1.00 84.88 125 SER A O 1
ATOM 979 N N . GLN A 1 126 ? 8.824 -3.345 14.508 1.00 81.19 126 GLN A N 1
ATOM 980 C CA . GLN A 1 126 ? 9.961 -3.388 15.421 1.00 81.19 126 GLN A CA 1
ATOM 981 C C . GLN A 1 126 ? 10.112 -2.079 16.207 1.00 81.19 126 GLN A C 1
ATOM 983 O O . GLN A 1 126 ? 9.615 -1.027 15.797 1.00 81.19 126 GLN A O 1
ATOM 988 N N . ASP A 1 127 ? 10.793 -2.150 17.354 1.00 79.75 127 ASP A N 1
ATOM 989 C CA . ASP A 1 127 ? 11.106 -1.014 18.236 1.00 79.75 127 ASP A CA 1
ATOM 990 C C . ASP A 1 127 ? 9.897 -0.118 18.558 1.00 79.75 127 ASP A C 1
ATOM 992 O O . ASP A 1 127 ? 9.979 1.110 18.525 1.00 79.75 127 ASP A O 1
ATOM 996 N N . GLY A 1 128 ? 8.735 -0.732 18.811 1.00 70.12 128 GLY A N 1
ATOM 997 C CA . GLY A 1 128 ? 7.490 0.003 19.062 1.00 70.12 128 GLY A CA 1
ATOM 998 C C . GLY A 1 128 ? 7.002 0.799 17.846 1.00 70.12 128 GLY A C 1
ATOM 999 O O . GLY A 1 128 ? 6.446 1.880 17.990 1.00 70.12 128 GLY A O 1
ATOM 1000 N N . GLY A 1 129 ? 7.256 0.308 16.633 1.00 68.31 129 GLY A N 1
ATOM 1001 C CA . GLY A 1 129 ? 6.900 0.987 15.388 1.00 68.31 129 GLY A CA 1
ATOM 1002 C C . GLY A 1 129 ? 7.809 2.149 15.001 1.00 68.31 129 GLY A C 1
ATOM 1003 O O . GLY A 1 129 ? 7.424 2.980 14.177 1.00 68.31 129 GLY A O 1
ATOM 1004 N N . ASN A 1 130 ? 9.014 2.208 15.573 1.00 70.94 130 ASN A N 1
ATOM 1005 C CA . ASN A 1 130 ? 10.021 3.215 15.240 1.00 70.94 130 ASN A CA 1
ATOM 1006 C C . ASN A 1 130 ? 11.075 2.720 14.231 1.00 70.94 130 ASN A C 1
ATOM 1008 O O . ASN A 1 130 ? 11.801 3.530 13.654 1.00 70.94 130 ASN A O 1
ATOM 1012 N N . HIS A 1 131 ? 11.147 1.411 13.976 1.00 78.12 131 HIS A N 1
ATOM 1013 C CA . HIS A 1 131 ? 11.994 0.844 12.929 1.00 78.12 131 HIS A CA 1
ATOM 1014 C C . HIS A 1 131 ? 11.135 0.450 11.723 1.00 78.12 131 HIS A C 1
ATOM 1016 O O . HIS A 1 131 ? 10.205 -0.344 11.846 1.00 78.12 131 HIS A O 1
ATOM 1022 N N . ILE A 1 132 ? 11.423 1.066 10.572 1.00 84.50 132 ILE A N 1
ATOM 1023 C CA . ILE A 1 132 ? 10.597 0.980 9.365 1.00 84.50 132 ILE A CA 1
ATOM 1024 C C . ILE A 1 132 ? 11.339 0.220 8.269 1.00 84.50 132 ILE A C 1
ATOM 1026 O O . ILE A 1 132 ? 12.396 0.665 7.815 1.00 84.50 132 ILE A O 1
ATOM 1030 N N . HIS A 1 133 ? 10.718 -0.836 7.754 1.00 87.75 133 HIS A N 1
ATOM 1031 C CA . HIS A 1 133 ? 11.077 -1.455 6.484 1.00 87.75 133 HIS A CA 1
ATOM 1032 C C . HIS A 1 133 ? 10.044 -1.085 5.426 1.00 87.75 133 HIS A C 1
ATOM 1034 O O . HIS A 1 133 ? 8.838 -1.190 5.636 1.00 87.75 133 HIS A O 1
ATOM 1040 N N . THR A 1 134 ? 10.501 -0.650 4.256 1.00 89.69 134 THR A N 1
ATOM 1041 C CA . THR A 1 134 ? 9.604 -0.390 3.132 1.00 89.69 134 THR A CA 1
ATOM 1042 C C . THR A 1 134 ? 10.213 -0.877 1.840 1.00 89.69 134 THR A C 1
ATOM 1044 O O . THR A 1 134 ? 11.423 -0.771 1.627 1.00 89.69 134 THR A O 1
ATOM 1047 N N . VAL A 1 135 ? 9.366 -1.412 0.970 1.00 92.00 135 VAL A N 1
ATOM 1048 C CA . VAL A 1 135 ? 9.792 -1.895 -0.332 1.00 92.00 135 VAL A CA 1
ATOM 1049 C C . VAL A 1 135 ? 8.766 -1.566 -1.399 1.00 92.00 135 VAL A C 1
ATOM 1051 O O . VAL A 1 135 ? 7.563 -1.552 -1.150 1.00 92.00 135 VAL A O 1
ATOM 1054 N N . TRP A 1 136 ? 9.272 -1.311 -2.601 1.00 92.81 136 TRP A N 1
ATOM 1055 C CA . TRP A 1 136 ? 8.491 -1.272 -3.826 1.00 92.81 136 TRP A CA 1
ATOM 1056 C C . TRP A 1 136 ? 8.920 -2.444 -4.696 1.00 92.81 136 TRP A C 1
ATOM 1058 O O . TRP A 1 136 ? 10.102 -2.533 -5.032 1.00 92.81 136 TRP A O 1
ATOM 1068 N N . ARG A 1 137 ? 7.961 -3.266 -5.115 1.00 91.81 137 ARG A N 1
ATOM 1069 C CA . ARG A 1 137 ? 8.142 -4.348 -6.080 1.00 91.81 137 ARG A CA 1
ATOM 1070 C C . ARG A 1 137 ? 7.419 -4.017 -7.373 1.00 91.81 137 ARG A C 1
ATOM 1072 O O . ARG A 1 137 ? 6.252 -3.625 -7.349 1.00 91.81 137 ARG A O 1
ATOM 1079 N N . ASP A 1 138 ? 8.107 -4.172 -8.494 1.00 90.31 138 ASP A N 1
ATOM 1080 C CA . ASP A 1 138 ? 7.478 -4.162 -9.814 1.00 90.31 138 ASP A CA 1
ATOM 1081 C C . ASP A 1 138 ? 7.442 -5.597 -10.355 1.00 90.31 138 ASP A C 1
ATOM 1083 O O . ASP A 1 138 ? 8.485 -6.234 -10.507 1.00 90.31 138 ASP A O 1
ATOM 1087 N N . PHE A 1 139 ? 6.243 -6.113 -10.638 1.00 88.75 139 PHE A N 1
ATOM 1088 C CA . PHE A 1 139 ? 6.071 -7.518 -11.021 1.00 88.75 139 PHE A CA 1
ATOM 1089 C C . PHE A 1 139 ? 6.664 -7.849 -12.398 1.00 88.75 139 PHE A C 1
ATOM 1091 O O . PHE A 1 139 ? 6.994 -9.004 -12.657 1.00 88.75 139 PHE A O 1
ATOM 1098 N N . ALA A 1 140 ? 6.851 -6.855 -13.276 1.00 80.56 140 ALA A N 1
ATOM 1099 C CA . ALA A 1 140 ? 7.473 -7.066 -14.585 1.00 80.56 140 ALA A CA 1
ATOM 1100 C C . ALA A 1 140 ? 8.960 -6.678 -14.631 1.00 80.56 140 ALA A C 1
ATOM 1102 O O . ALA A 1 140 ? 9.605 -6.921 -15.646 1.00 80.56 140 ALA A O 1
ATOM 1103 N N . GLY A 1 141 ? 9.513 -6.091 -13.566 1.00 65.62 141 GLY A N 1
ATOM 1104 C CA . GLY A 1 141 ? 10.886 -5.592 -13.577 1.00 65.62 141 GLY A CA 1
ATOM 1105 C C . GLY A 1 141 ? 11.327 -5.069 -12.220 1.00 65.62 141 GLY A C 1
ATOM 1106 O O . GLY A 1 141 ? 11.421 -3.859 -12.015 1.00 65.62 141 GLY A O 1
ATOM 1107 N N . ASP A 1 142 ? 11.597 -5.978 -11.283 1.00 60.62 142 ASP A N 1
ATOM 1108 C CA . ASP A 1 142 ? 12.099 -5.589 -9.970 1.00 60.62 142 ASP A CA 1
ATOM 1109 C C . ASP A 1 142 ? 13.565 -5.122 -10.048 1.00 60.62 142 ASP A C 1
ATOM 1111 O O . ASP A 1 142 ? 14.346 -5.553 -10.906 1.00 60.62 142 ASP A O 1
ATOM 1115 N N . PHE A 1 143 ? 13.915 -4.173 -9.181 1.00 50.06 143 PHE A N 1
ATOM 1116 C CA . PHE A 1 143 ? 15.169 -3.416 -9.210 1.00 50.06 143 PHE A CA 1
ATOM 1117 C C . PHE A 1 143 ? 16.417 -4.280 -9.487 1.00 50.06 143 PHE A C 1
ATOM 1119 O O . PHE A 1 143 ? 16.687 -5.253 -8.789 1.00 50.06 143 PHE A O 1
ATOM 1126 N N . GLY A 1 144 ? 17.222 -3.870 -10.474 1.00 49.81 144 GLY A N 1
ATOM 1127 C CA . GLY A 1 144 ? 18.583 -4.374 -10.695 1.00 49.81 144 GLY A CA 1
ATOM 1128 C C . GLY A 1 144 ? 18.779 -5.273 -11.915 1.00 49.81 144 GLY A C 1
ATOM 1129 O O . GLY A 1 144 ? 19.885 -5.297 -12.446 1.00 49.81 144 GLY A O 1
ATOM 1130 N N . ARG A 1 145 ? 17.750 -5.959 -12.434 1.00 50.78 145 ARG A N 1
ATOM 1131 C CA . ARG A 1 145 ? 17.954 -6.823 -13.613 1.00 50.78 145 ARG A CA 1
ATOM 1132 C C . ARG A 1 145 ? 17.852 -6.100 -14.942 1.00 50.78 145 ARG A C 1
ATOM 1134 O O . ARG A 1 145 ? 18.711 -6.359 -15.764 1.00 50.78 145 ARG A O 1
ATOM 1141 N N . ASP A 1 146 ? 16.894 -5.209 -15.180 1.00 52.78 146 ASP A N 1
ATOM 1142 C CA . ASP A 1 146 ? 16.768 -4.648 -16.537 1.00 52.78 146 ASP A CA 1
ATOM 1143 C C . ASP A 1 146 ? 17.919 -3.718 -16.897 1.00 52.78 146 ASP A C 1
ATOM 1145 O O . ASP A 1 146 ? 18.444 -3.815 -17.997 1.00 52.78 146 ASP A O 1
ATOM 1149 N N . LEU A 1 147 ? 18.413 -2.914 -15.956 1.00 51.56 147 LEU A N 1
ATOM 1150 C CA . LEU A 1 147 ? 19.585 -2.074 -16.205 1.00 51.56 147 LEU A CA 1
ATOM 1151 C C . LEU A 1 147 ? 20.877 -2.893 -16.321 1.00 51.56 147 LEU A C 1
ATOM 1153 O O . LEU A 1 147 ? 21.671 -2.630 -17.218 1.00 51.56 147 LEU A O 1
ATOM 1157 N N . LEU A 1 148 ? 21.087 -3.905 -15.470 1.00 56.16 148 LEU A N 1
ATOM 1158 C CA . LEU A 1 148 ? 22.306 -4.720 -15.514 1.00 56.16 148 LEU A CA 1
ATOM 1159 C C . LEU A 1 148 ? 22.289 -5.706 -16.694 1.00 56.16 148 LEU A C 1
ATOM 1161 O O . LEU A 1 148 ? 23.290 -5.860 -17.381 1.00 56.16 148 LEU A O 1
ATOM 1165 N N . ARG A 1 149 ? 21.143 -6.330 -16.988 1.00 56.31 149 ARG A N 1
ATOM 1166 C CA . ARG A 1 149 ? 20.937 -7.188 -18.165 1.00 56.31 149 ARG A CA 1
ATOM 1167 C C . ARG A 1 149 ? 21.030 -6.379 -19.451 1.00 56.31 149 ARG A C 1
ATOM 1169 O O . ARG A 1 149 ? 21.723 -6.829 -20.353 1.00 56.31 149 ARG A O 1
ATOM 1176 N N . ALA A 1 150 ? 20.399 -5.205 -19.536 1.00 57.75 150 ALA A N 1
ATOM 1177 C CA . ALA A 1 150 ? 20.554 -4.331 -20.698 1.00 57.75 150 ALA A CA 1
ATOM 1178 C C . ALA A 1 150 ? 22.004 -3.854 -20.843 1.00 57.75 150 ALA A C 1
ATOM 1180 O O . ALA A 1 150 ? 22.507 -3.812 -21.958 1.00 57.75 150 ALA A O 1
ATOM 1181 N N . HIS A 1 151 ? 22.710 -3.574 -19.741 1.00 59.97 151 HIS A N 1
ATOM 1182 C CA . HIS A 1 151 ? 24.137 -3.254 -19.774 1.00 59.97 151 HIS A CA 1
ATOM 1183 C C . HIS A 1 151 ? 24.983 -4.431 -20.285 1.00 59.97 151 HIS A C 1
ATOM 1185 O O . HIS A 1 151 ? 25.792 -4.236 -21.186 1.00 59.97 151 HIS A O 1
ATOM 1191 N N . TYR A 1 152 ? 24.760 -5.658 -19.798 1.00 59.19 152 TYR A N 1
ATOM 1192 C CA . TYR A 1 152 ? 25.446 -6.853 -20.307 1.00 59.19 152 TYR A CA 1
ATOM 1193 C C . TYR A 1 152 ? 25.110 -7.144 -21.775 1.00 59.19 152 TYR A C 1
ATOM 1195 O O . TYR A 1 152 ? 25.995 -7.520 -22.537 1.00 59.19 152 TYR A O 1
ATOM 1203 N N . GLN A 1 153 ? 23.860 -6.949 -22.198 1.00 62.75 153 GLN A N 1
ATOM 1204 C CA . GLN A 1 153 ? 23.440 -7.136 -23.590 1.00 62.75 153 GLN A CA 1
ATOM 1205 C C . GLN A 1 153 ? 24.023 -6.060 -24.518 1.00 62.75 153 GLN A C 1
ATOM 1207 O O . GLN A 1 153 ? 24.475 -6.385 -25.613 1.00 62.75 153 GLN A O 1
ATOM 1212 N N . ALA A 1 154 ? 24.077 -4.802 -24.074 1.00 63.66 154 ALA A N 1
ATOM 1213 C CA . ALA A 1 154 ? 24.709 -3.712 -24.812 1.00 63.66 154 ALA A CA 1
ATOM 1214 C C . ALA A 1 154 ? 26.235 -3.891 -24.901 1.00 63.66 154 ALA A C 1
ATOM 1216 O O . ALA A 1 154 ? 26.806 -3.716 -25.974 1.00 63.66 154 ALA A O 1
ATOM 1217 N N . ALA A 1 155 ? 26.887 -4.310 -23.811 1.00 59.34 155 ALA A N 1
ATOM 1218 C CA . ALA A 1 155 ? 28.324 -4.586 -23.778 1.00 59.34 155 ALA A CA 1
ATOM 1219 C C . ALA A 1 155 ? 28.711 -5.822 -24.612 1.00 59.34 155 ALA A C 1
ATOM 1221 O O . ALA A 1 155 ? 29.764 -5.833 -25.247 1.00 59.34 155 ALA A O 1
ATOM 1222 N N . ALA A 1 156 ? 27.848 -6.843 -24.678 1.00 58.47 156 ALA A N 1
ATOM 1223 C CA . ALA A 1 156 ? 28.037 -7.998 -25.559 1.00 58.47 156 ALA A CA 1
ATOM 1224 C C . ALA A 1 156 ? 27.892 -7.646 -27.056 1.00 58.47 156 ALA A C 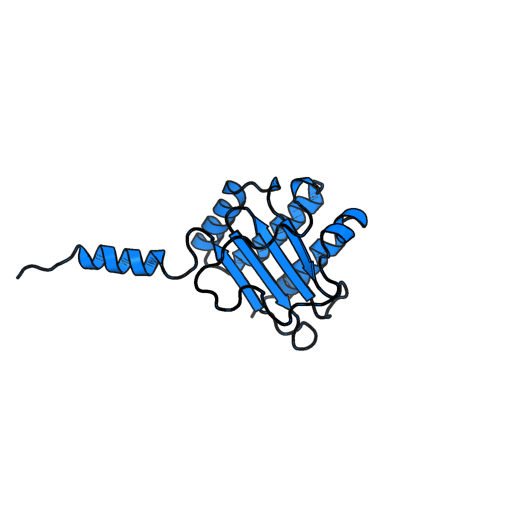1
ATOM 1226 O O . ALA A 1 156 ? 28.395 -8.379 -27.905 1.00 58.47 156 ALA A O 1
ATOM 1227 N N . GLY A 1 157 ? 27.242 -6.522 -27.385 1.00 52.31 157 GLY A N 1
ATOM 1228 C CA . GLY A 1 157 ? 27.161 -5.981 -28.746 1.00 52.31 157 GLY A CA 1
ATOM 1229 C C . GLY A 1 157 ? 28.431 -5.255 -29.207 1.00 52.31 157 GLY A C 1
ATOM 1230 O O . GLY A 1 157 ? 28.643 -5.098 -30.407 1.00 52.31 157 GLY A O 1
ATOM 1231 N N . THR A 1 158 ? 29.308 -4.859 -28.281 1.00 50.81 158 THR A N 1
ATOM 1232 C CA . THR A 1 158 ? 30.612 -4.241 -28.564 1.00 50.81 158 THR A CA 1
ATOM 1233 C C . THR A 1 158 ? 31.741 -5.254 -28.384 1.00 50.81 158 THR A C 1
ATOM 1235 O O . THR A 1 158 ? 32.622 -5.086 -27.544 1.00 50.81 158 THR A O 1
ATOM 1238 N N . SER A 1 159 ? 31.734 -6.333 -29.169 1.00 43.62 159 SER A N 1
ATOM 1239 C CA . SER A 1 159 ? 32.953 -7.126 -29.348 1.00 43.62 159 SER A CA 1
ATOM 1240 C C . SER A 1 159 ? 33.892 -6.340 -30.262 1.00 43.62 159 SER A C 1
ATOM 1242 O O . SER A 1 159 ? 33.716 -6.295 -31.479 1.00 43.62 159 SER A O 1
ATOM 1244 N N . HIS A 1 160 ? 34.859 -5.665 -29.642 1.00 44.22 160 HIS A N 1
ATOM 1245 C CA . HIS A 1 160 ? 36.022 -5.091 -30.306 1.00 44.22 160 HIS A CA 1
ATOM 1246 C C . HIS A 1 160 ? 36.726 -6.216 -31.083 1.00 44.22 160 HIS A C 1
ATOM 1248 O O . HIS A 1 160 ? 37.327 -7.108 -30.484 1.00 44.22 160 HIS A O 1
ATOM 1254 N N . ARG A 1 161 ? 36.619 -6.209 -32.416 1.00 40.53 161 ARG A N 1
ATOM 1255 C CA . ARG A 1 161 ? 37.548 -6.955 -33.271 1.00 40.53 161 ARG A CA 1
ATOM 1256 C C . ARG A 1 161 ? 38.834 -6.136 -33.400 1.00 40.53 161 ARG A C 1
ATOM 1258 O O . ARG A 1 161 ? 38.763 -4.912 -33.504 1.00 40.53 161 ARG A O 1
ATOM 1265 N N . HIS A 1 162 ? 39.954 -6.849 -33.293 1.00 40.34 162 HIS A N 1
ATOM 1266 C CA . HIS A 1 162 ? 41.333 -6.374 -33.423 1.00 40.34 162 HIS A CA 1
ATOM 1267 C C . HIS A 1 162 ? 41.585 -5.579 -34.703 1.00 40.34 162 HIS A C 1
ATOM 1269 O O . HIS A 1 162 ? 40.994 -5.952 -35.743 1.00 40.34 162 HIS A O 1
#

pLDDT: mean 84.94, std 16.4, range [38.44, 98.5]